Protein AF-A0AAW8KM92-F1 (afdb_monomer_lite)

Sequence (133 aa):
LEGQTVSVFADGGVKPNVKVENGTIKLPRELSNVWVGLSYEAETQTLPIYRKDSNPVKPKVVNKVFLRVLGTQNILVGANQDALELTNIDEYKPRSLEPYGSPLKLISGIVEVPVDSTYERDIQITVKHDKPL

Foldseek 3Di:
DAQDWKWKQFLQGTDDIFHQHPNDTDDPDDTDDIDIGHWDKDKDKDWFDDDPPDDLPFWDWAFKDKDFDDQAAFKWKEKPCVDPDGFDIWTQDDPDPDDPSHHDGGDGGIDMTTYGTDGGSTIMMMIMDTHDD

Structure (mmCIF, N/CA/C/O backbone):
data_AF-A0AAW8KM92-F1
#
_entry.id   AF-A0AAW8KM92-F1
#
loop_
_atom_site.group_PDB
_atom_site.id
_atom_site.type_symbol
_atom_site.label_atom_id
_atom_site.label_alt_id
_atom_site.label_comp_id
_atom_site.label_asym_id
_atom_site.label_entity_id
_atom_site.label_seq_id
_atom_site.pdbx_PDB_ins_code
_atom_site.Cartn_x
_atom_site.Cartn_y
_atom_site.Cartn_z
_atom_site.occupancy
_atom_site.B_iso_or_equiv
_atom_site.auth_seq_id
_atom_site.auth_comp_id
_atom_site.auth_asym_id
_atom_site.auth_atom_id
_atom_site.pdbx_PDB_model_num
ATOM 1 N N . LEU A 1 1 ? -1.311 2.551 24.184 1.00 74.50 1 LEU A N 1
ATOM 2 C CA . LEU A 1 1 ? -2.069 3.140 23.056 1.00 74.50 1 LEU A CA 1
ATOM 3 C C . LEU A 1 1 ? -2.370 4.617 23.271 1.00 74.50 1 LEU A C 1
ATOM 5 O O . LEU A 1 1 ? -2.569 5.304 22.284 1.00 74.50 1 LEU A O 1
ATOM 9 N N . GLU A 1 2 ? -2.357 5.115 24.509 1.00 85.88 2 GLU A N 1
ATOM 10 C CA . GLU A 1 2 ? -2.494 6.546 24.797 1.00 85.88 2 GLU A CA 1
ATOM 11 C C . GLU A 1 2 ? -1.526 7.412 23.976 1.00 85.88 2 GLU A C 1
ATOM 13 O O . GLU A 1 2 ? -0.343 7.082 23.868 1.00 85.88 2 GLU A O 1
ATOM 18 N N . GLY A 1 3 ? -2.040 8.486 23.371 1.00 87.69 3 GLY A N 1
ATOM 19 C CA . GLY A 1 3 ? -1.267 9.403 22.534 1.00 87.69 3 GLY A CA 1
ATOM 20 C C . GLY A 1 3 ? -0.982 8.918 21.107 1.00 87.69 3 GLY A C 1
ATOM 21 O O . GLY A 1 3 ? -0.513 9.722 20.301 1.00 87.69 3 GLY A O 1
ATOM 22 N N . GLN A 1 4 ? -1.288 7.659 20.774 1.00 89.69 4 GLN A N 1
ATOM 23 C CA . GLN A 1 4 ? -1.089 7.104 19.432 1.00 89.69 4 GLN A CA 1
ATOM 24 C C . GLN A 1 4 ? -2.273 7.402 18.508 1.00 89.69 4 GLN A C 1
ATOM 26 O O . GLN A 1 4 ? -3.423 7.498 18.945 1.00 89.69 4 GLN A O 1
ATOM 31 N N . THR A 1 5 ? -1.980 7.492 17.213 1.00 90.75 5 T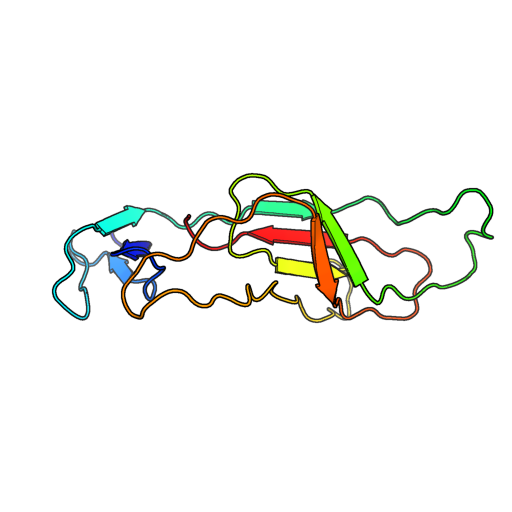HR A N 1
ATOM 32 C CA . THR A 1 5 ? -2.987 7.532 16.150 1.00 90.75 5 THR A CA 1
ATOM 33 C C . THR A 1 5 ? -3.379 6.106 15.782 1.00 90.75 5 THR A C 1
ATOM 35 O O . THR A 1 5 ? -2.526 5.293 15.428 1.00 90.75 5 THR A O 1
ATOM 38 N N . VAL A 1 6 ? -4.669 5.799 15.872 1.00 90.38 6 VAL A N 1
ATOM 39 C CA . VAL A 1 6 ? -5.236 4.499 15.507 1.00 90.38 6 VAL A CA 1
ATOM 40 C C . VAL A 1 6 ? -6.063 4.622 14.234 1.00 90.38 6 VAL A C 1
ATOM 42 O O . VAL A 1 6 ? -6.728 5.634 13.994 1.00 90.38 6 VAL A O 1
ATOM 45 N N . SER A 1 7 ? -6.018 3.572 13.420 1.00 92.06 7 SER A N 1
ATOM 46 C CA . SER A 1 7 ? -6.915 3.413 12.286 1.00 92.06 7 SER A CA 1
ATOM 47 C C . SER A 1 7 ? -8.212 2.762 12.745 1.00 92.06 7 SER A C 1
ATOM 49 O O . SER A 1 7 ? -8.222 1.911 13.641 1.00 92.06 7 SER A O 1
ATOM 51 N N . VAL A 1 8 ? -9.312 3.192 12.134 1.00 90.12 8 VAL A N 1
ATOM 52 C CA . VAL A 1 8 ? -10.656 2.724 12.454 1.00 90.12 8 VAL A CA 1
ATOM 53 C C . VAL A 1 8 ? -11.278 2.165 11.185 1.00 90.12 8 VAL A C 1
ATOM 55 O O . VAL A 1 8 ? -11.503 2.894 10.219 1.00 90.12 8 VAL A O 1
ATOM 58 N N . PHE A 1 9 ? -11.591 0.875 11.199 1.00 88.69 9 PHE A N 1
ATOM 59 C CA . PHE A 1 9 ? -12.373 0.229 10.156 1.00 88.69 9 PHE A CA 1
ATOM 60 C C . PHE A 1 9 ? -13.766 -0.049 10.705 1.00 88.69 9 PHE A C 1
ATOM 62 O O . PHE A 1 9 ? -13.910 -0.720 11.727 1.00 88.69 9 PHE A O 1
ATOM 69 N N . ALA A 1 10 ? -14.794 0.513 10.070 1.00 88.12 10 ALA A N 1
ATOM 70 C CA . ALA A 1 10 ? -16.153 0.368 10.564 1.00 88.12 10 ALA A CA 1
ATOM 71 C C . ALA A 1 10 ? -17.203 0.284 9.460 1.00 88.12 10 ALA A C 1
ATOM 73 O O . ALA A 1 10 ? -17.169 1.048 8.490 1.00 88.12 10 ALA A O 1
ATOM 74 N N . ASP A 1 11 ? -18.169 -0.615 9.654 1.00 83.69 11 ASP A N 1
ATOM 75 C CA . ASP A 1 11 ? -19.294 -0.856 8.744 1.00 83.69 11 ASP A CA 1
ATOM 76 C C . ASP A 1 11 ? -18.848 -1.004 7.273 1.00 83.69 11 ASP A C 1
ATOM 78 O O . ASP A 1 11 ? -19.412 -0.390 6.368 1.00 83.69 11 ASP A O 1
ATOM 82 N N . GLY A 1 12 ? -17.782 -1.778 7.034 1.00 77.44 12 GLY A N 1
ATOM 83 C CA . GLY A 1 12 ? -17.315 -2.098 5.681 1.00 77.44 12 GLY A CA 1
ATOM 84 C C . GLY A 1 12 ? -16.455 -1.034 5.001 1.00 77.44 12 GLY A C 1
ATOM 85 O O . GLY A 1 12 ? -16.272 -1.097 3.787 1.00 77.44 12 GLY A O 1
ATOM 86 N N . GLY A 1 13 ? -15.952 -0.048 5.748 1.00 81.38 13 GLY A N 1
ATOM 87 C CA . GLY A 1 13 ? -15.043 0.947 5.197 1.00 81.38 13 GLY A CA 1
ATOM 88 C C . GLY A 1 13 ? -14.162 1.630 6.236 1.00 81.38 13 GLY A C 1
ATOM 89 O O . GLY A 1 13 ? -14.494 1.739 7.418 1.00 81.38 13 GLY A O 1
ATOM 90 N N . VAL A 1 14 ? -13.043 2.152 5.749 1.00 86.69 14 VAL A N 1
ATOM 91 C CA . VAL A 1 14 ? -12.055 2.891 6.538 1.00 86.69 14 VAL A CA 1
ATOM 92 C C . VAL A 1 14 ? -12.632 4.250 6.939 1.00 86.69 14 VAL A C 1
ATOM 94 O O . VAL A 1 14 ? -13.258 4.939 6.128 1.00 86.69 14 VAL A O 1
ATOM 97 N N . LYS A 1 15 ? -12.452 4.632 8.203 1.00 88.75 15 LYS A N 1
ATOM 98 C CA . LYS A 1 15 ? -12.837 5.939 8.754 1.00 88.75 15 LYS A CA 1
ATOM 99 C C . LYS A 1 15 ? -11.587 6.793 8.998 1.00 88.75 15 LYS A C 1
ATOM 101 O O . LYS A 1 15 ? -10.482 6.252 9.011 1.00 88.75 15 LYS A O 1
ATOM 106 N N . PRO A 1 16 ? -11.737 8.119 9.182 1.00 89.31 16 PRO A N 1
ATOM 107 C CA . PRO A 1 16 ? -10.611 8.975 9.534 1.00 89.31 16 PRO A CA 1
ATOM 108 C C . PRO A 1 16 ? -9.879 8.447 10.768 1.00 89.31 16 PRO A C 1
ATOM 110 O O . PRO A 1 16 ? -10.518 8.001 11.723 1.00 89.31 16 PRO A O 1
ATOM 113 N N . ASN A 1 17 ? -8.549 8.508 10.741 1.00 89.88 17 ASN A N 1
ATOM 114 C CA . ASN A 1 17 ? -7.729 8.087 11.869 1.00 89.88 17 ASN A CA 1
ATOM 115 C C . ASN A 1 17 ? -8.028 8.954 13.099 1.00 89.88 17 ASN A C 1
ATOM 117 O O . ASN A 1 17 ? -8.240 10.163 12.987 1.00 89.88 17 ASN A O 1
ATOM 121 N N . VAL A 1 18 ? -8.021 8.332 14.277 1.00 91.00 18 VAL A N 1
ATOM 122 C CA . VAL A 1 18 ? -8.373 8.985 15.543 1.00 91.00 18 VAL A CA 1
ATOM 123 C C . VAL A 1 18 ? -7.211 8.849 16.516 1.00 91.00 18 VAL A C 1
ATOM 125 O O . VAL A 1 18 ? -6.533 7.825 16.547 1.00 91.00 18 VAL A O 1
ATOM 128 N N . LYS A 1 19 ? -6.964 9.884 17.319 1.00 92.44 19 LYS A N 1
ATOM 129 C CA . LYS A 1 19 ? -5.978 9.827 18.399 1.00 92.44 19 LYS A CA 1
ATOM 130 C C . LYS A 1 19 ? -6.624 9.271 19.665 1.00 92.44 19 LYS A C 1
ATOM 132 O O . LYS A 1 19 ? -7.748 9.643 19.996 1.00 92.44 19 LYS A O 1
ATOM 137 N N . VAL A 1 20 ? -5.915 8.394 20.367 1.00 91.81 20 VAL A N 1
ATOM 138 C CA . VAL A 1 20 ? -6.355 7.904 21.678 1.00 91.81 20 VAL A CA 1
ATOM 139 C C . VAL A 1 20 ? -6.056 8.968 22.731 1.00 91.81 20 VAL A C 1
ATOM 141 O O . VAL A 1 20 ? -4.892 9.329 22.923 1.00 91.81 20 VAL A O 1
ATOM 144 N N . GLU A 1 21 ? -7.111 9.450 23.389 1.00 91.06 21 GLU A N 1
ATOM 145 C CA . GLU A 1 21 ? -7.054 10.443 24.463 1.00 91.06 21 GLU A CA 1
ATOM 146 C C . GLU A 1 21 ? -7.781 9.913 25.705 1.00 91.06 21 GLU A C 1
ATOM 148 O O . GLU A 1 21 ? -8.957 9.534 25.656 1.00 91.06 21 GLU A O 1
ATOM 153 N N . ASN A 1 22 ? -7.081 9.897 26.836 1.00 87.94 22 ASN A N 1
ATOM 154 C CA . ASN A 1 22 ? -7.540 9.389 28.127 1.00 87.94 22 ASN A CA 1
ATOM 155 C C . ASN A 1 22 ? -8.128 7.968 28.048 1.00 87.94 22 ASN A C 1
ATOM 157 O O . ASN A 1 22 ? -9.146 7.666 28.668 1.00 87.94 22 ASN A O 1
ATOM 161 N N . GLY A 1 23 ? -7.517 7.095 27.247 1.00 85.44 23 GLY A N 1
ATOM 162 C CA . GLY A 1 23 ? -7.960 5.718 27.035 1.00 85.44 23 GLY A CA 1
ATOM 163 C C . GLY A 1 23 ? -9.210 5.576 26.163 1.00 85.44 23 GLY A C 1
ATOM 164 O O . GLY A 1 23 ? -9.747 4.476 26.059 1.00 85.44 23 GLY A O 1
ATOM 165 N N . THR A 1 24 ? -9.675 6.654 25.525 1.00 88.25 24 THR A N 1
ATOM 166 C CA . THR A 1 24 ? -10.883 6.659 24.689 1.00 88.25 24 THR A CA 1
ATOM 167 C C . THR A 1 24 ? -10.605 7.197 23.288 1.00 88.25 24 THR A C 1
ATOM 169 O O . THR A 1 24 ? -9.631 7.912 23.055 1.00 88.25 24 THR A O 1
ATOM 172 N N . ILE A 1 25 ? -11.471 6.844 22.337 1.00 88.44 25 ILE A N 1
ATOM 173 C CA . ILE A 1 25 ? -11.479 7.397 20.979 1.00 88.44 25 ILE A CA 1
ATOM 174 C C . ILE A 1 25 ? -12.837 8.042 20.710 1.00 88.44 25 ILE A C 1
ATOM 176 O O . ILE A 1 25 ? -13.866 7.554 21.178 1.00 88.44 25 ILE A O 1
ATOM 180 N N . LYS A 1 26 ? -12.854 9.131 19.940 1.00 89.38 26 LYS A N 1
ATOM 181 C CA . LYS A 1 26 ? -14.092 9.800 19.523 1.00 89.38 26 LYS A CA 1
ATOM 182 C C . LYS A 1 26 ? -14.439 9.411 18.093 1.00 89.38 26 LYS A C 1
ATOM 184 O O . LYS A 1 26 ? -13.678 9.690 17.171 1.00 89.38 26 LYS A O 1
ATOM 189 N N . LEU A 1 27 ? -15.603 8.793 17.918 1.00 86.88 27 LEU A N 1
ATOM 190 C CA . LEU A 1 27 ? -16.163 8.476 16.608 1.00 86.88 27 LEU A CA 1
ATOM 191 C C . LEU A 1 27 ? -17.182 9.559 16.215 1.00 86.88 27 LEU A C 1
ATOM 193 O O . LEU A 1 27 ? -17.918 10.036 17.077 1.00 86.88 27 LEU A O 1
ATOM 197 N N . PRO A 1 28 ? -17.247 9.964 14.935 1.00 84.19 28 PRO A N 1
ATOM 198 C CA . PRO A 1 28 ? -18.108 11.067 14.498 1.00 84.19 28 PRO A CA 1
ATOM 199 C C . PRO A 1 28 ? -19.605 10.724 14.510 1.00 84.19 28 PRO A C 1
ATOM 201 O O . PRO A 1 28 ? -20.439 11.621 14.430 1.00 84.19 28 PRO A O 1
ATOM 204 N N . ARG A 1 29 ? -19.952 9.435 14.561 1.00 87.00 29 ARG A N 1
ATOM 205 C CA . ARG A 1 29 ? -21.325 8.927 14.608 1.00 87.00 29 ARG A CA 1
ATOM 206 C C . ARG A 1 29 ? -21.357 7.548 15.259 1.00 87.00 29 ARG A C 1
ATOM 208 O O . ARG A 1 29 ? -20.313 6.910 15.404 1.00 87.00 29 ARG A O 1
ATOM 215 N N . GLU A 1 30 ? -22.559 7.075 15.555 1.00 86.69 30 GLU A N 1
ATOM 216 C CA . GLU A 1 30 ? -22.798 5.691 15.959 1.00 86.69 30 GLU A CA 1
ATOM 217 C C . GLU A 1 30 ? -22.482 4.732 14.796 1.00 86.69 30 GLU A C 1
ATOM 219 O O . GLU A 1 30 ? -22.879 4.956 13.648 1.00 86.69 30 GLU A O 1
ATOM 224 N N . LEU A 1 31 ? -21.705 3.691 15.093 1.00 87.12 31 LEU A N 1
ATOM 225 C CA . LEU A 1 31 ? -21.231 2.661 14.164 1.00 87.12 31 LEU A CA 1
ATOM 226 C C . LEU A 1 31 ? -21.453 1.301 14.836 1.00 87.12 31 LEU A C 1
ATOM 228 O O . LEU A 1 31 ? -21.351 1.211 16.059 1.00 87.12 31 LEU A O 1
ATOM 232 N N . SER A 1 32 ? -21.772 0.259 14.067 1.00 85.31 32 SER A N 1
ATOM 233 C CA . SER A 1 32 ? -22.157 -1.041 14.643 1.00 85.31 32 SER A CA 1
ATOM 234 C C . SER A 1 32 ? -20.980 -2.007 14.738 1.00 85.31 32 SER A C 1
ATOM 236 O O . SER A 1 32 ? -20.684 -2.520 15.814 1.00 85.31 32 SER A O 1
ATOM 238 N N . ASN A 1 33 ? -20.278 -2.234 13.624 1.00 86.31 33 ASN A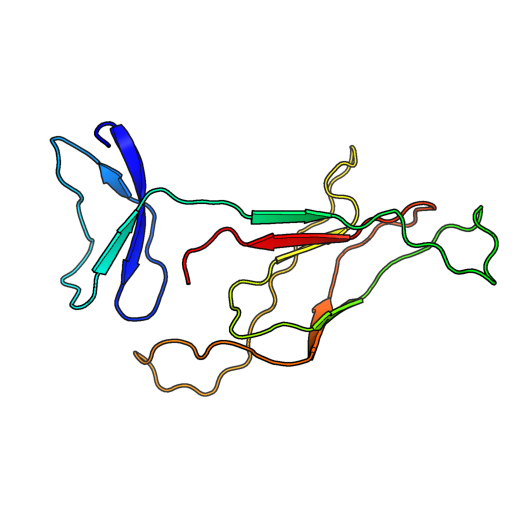 N 1
ATOM 239 C CA . ASN A 1 33 ? -19.124 -3.130 13.578 1.00 86.31 33 ASN A CA 1
ATOM 240 C C . ASN A 1 33 ? -17.856 -2.293 13.476 1.00 86.31 33 ASN A C 1
ATOM 242 O O . ASN A 1 33 ? -17.595 -1.730 12.415 1.00 86.31 33 ASN A O 1
ATOM 246 N N . VAL A 1 34 ? -17.093 -2.191 14.569 1.00 88.38 34 VAL A N 1
ATOM 247 C CA . VAL A 1 34 ? -15.914 -1.320 14.660 1.00 88.38 34 VAL A CA 1
ATOM 248 C C . VAL A 1 34 ? -14.681 -2.128 15.048 1.00 88.38 34 VAL A C 1
ATOM 250 O O . VAL A 1 34 ? -14.631 -2.727 16.121 1.00 88.38 34 VAL A O 1
ATOM 253 N N . TRP A 1 35 ? -13.659 -2.072 14.201 1.00 89.44 35 TRP A N 1
ATOM 254 C CA . TRP A 1 35 ? -12.310 -2.526 14.506 1.00 89.44 35 TRP A CA 1
ATOM 255 C C . TRP A 1 35 ? -11.382 -1.324 14.641 1.00 89.44 35 TRP A C 1
ATOM 257 O O . TRP A 1 35 ? -11.369 -0.424 13.800 1.00 89.44 35 TRP A O 1
ATOM 267 N N . VAL A 1 36 ? -10.603 -1.317 15.720 1.00 90.19 36 VAL A N 1
ATOM 268 C CA . VAL A 1 36 ? -9.654 -0.250 16.039 1.00 90.19 36 VAL A CA 1
ATOM 269 C C . VAL A 1 36 ? -8.294 -0.880 16.262 1.00 90.19 36 VAL A C 1
ATOM 271 O O . VAL A 1 36 ? -8.161 -1.816 17.050 1.00 90.19 36 VAL A O 1
ATOM 274 N N . GLY A 1 37 ? -7.280 -0.349 15.592 1.00 89.50 37 GLY A N 1
ATOM 275 C CA . GLY A 1 37 ? -5.921 -0.854 15.711 1.00 89.50 37 GLY A CA 1
ATOM 276 C C . GLY A 1 37 ? -4.884 0.173 15.298 1.00 89.50 37 GLY A C 1
ATOM 277 O O . GLY A 1 37 ? -5.201 1.235 14.764 1.00 89.50 37 GLY A O 1
ATOM 278 N N . LEU A 1 38 ? -3.619 -0.146 15.553 1.00 90.19 38 LEU A N 1
ATOM 279 C CA . LEU A 1 38 ? -2.520 0.609 14.962 1.00 90.19 38 LEU A CA 1
ATOM 280 C C . LEU A 1 38 ? -2.527 0.374 13.451 1.00 90.19 38 LEU A C 1
ATOM 282 O O . LEU A 1 38 ? -2.706 -0.759 13.001 1.00 90.19 38 LEU A O 1
ATOM 286 N N . SER A 1 39 ? -2.351 1.443 12.679 1.00 89.12 39 SER A N 1
ATOM 287 C CA . SER A 1 39 ? -2.176 1.314 11.237 1.00 89.12 39 SER A CA 1
ATOM 288 C C . SER A 1 39 ? -0.883 0.565 10.947 1.00 89.12 39 SER A C 1
ATOM 290 O O . SER A 1 39 ? 0.132 0.783 11.612 1.00 89.12 39 SER A O 1
ATOM 292 N N . TYR A 1 40 ? -0.913 -0.273 9.923 1.00 88.88 40 TYR A N 1
ATOM 293 C CA . TYR A 1 40 ? 0.291 -0.802 9.312 1.00 88.88 40 TYR A CA 1
ATOM 294 C C . TYR A 1 40 ? 0.333 -0.342 7.863 1.00 88.88 40 TYR A C 1
ATOM 296 O O . TYR A 1 40 ? -0.700 -0.095 7.242 1.00 88.88 40 TYR A O 1
ATOM 304 N N . GLU A 1 41 ? 1.544 -0.247 7.347 1.00 90.88 41 GLU A N 1
ATOM 305 C CA . GLU A 1 41 ? 1.795 -0.003 5.944 1.00 90.88 41 GLU A CA 1
ATOM 306 C C . GLU A 1 41 ? 2.602 -1.186 5.426 1.00 90.88 41 GLU A C 1
ATOM 308 O O . GLU A 1 41 ? 3.650 -1.523 5.980 1.00 90.88 41 GLU A O 1
ATOM 313 N N . ALA A 1 42 ? 2.067 -1.866 4.418 1.00 91.88 42 ALA A N 1
ATOM 314 C CA . ALA A 1 42 ? 2.770 -2.922 3.716 1.00 91.88 42 ALA A CA 1
ATOM 315 C C . ALA A 1 42 ? 3.224 -2.388 2.362 1.00 91.88 42 ALA A C 1
ATOM 317 O O . ALA A 1 42 ? 2.411 -1.907 1.573 1.00 91.88 42 ALA A O 1
ATOM 318 N N . GLU A 1 43 ? 4.517 -2.510 2.092 1.00 94.00 43 GLU A N 1
ATOM 319 C CA . GLU A 1 43 ? 5.118 -2.105 0.832 1.00 94.00 43 GLU A CA 1
ATOM 320 C C . GLU A 1 43 ? 5.964 -3.245 0.268 1.00 94.00 43 GLU A C 1
ATOM 322 O O . GLU A 1 43 ? 6.679 -3.943 0.989 1.00 94.00 43 GLU A O 1
ATOM 327 N N . THR A 1 44 ? 5.867 -3.447 -1.041 1.00 94.25 44 THR A N 1
ATOM 328 C CA . THR A 1 44 ? 6.760 -4.324 -1.787 1.00 94.25 44 THR A CA 1
ATOM 329 C C . THR A 1 44 ? 7.254 -3.603 -3.025 1.00 94.25 44 THR A C 1
ATOM 331 O O . THR A 1 44 ? 6.480 -2.960 -3.733 1.00 94.25 44 THR A O 1
ATOM 334 N N . GLN A 1 45 ? 8.548 -3.725 -3.294 1.00 94.25 45 GLN A N 1
ATOM 335 C CA . GLN A 1 45 ? 9.179 -3.122 -4.451 1.00 94.25 45 GLN A CA 1
ATOM 336 C C . GLN A 1 45 ? 9.821 -4.206 -5.312 1.00 94.25 45 GLN A C 1
ATOM 338 O O . GLN A 1 45 ? 10.477 -5.125 -4.812 1.00 94.25 45 GLN A O 1
ATOM 343 N N . THR A 1 46 ? 9.628 -4.113 -6.624 1.00 93.19 46 THR A N 1
ATOM 344 C CA . THR A 1 46 ? 10.290 -5.011 -7.566 1.00 93.19 46 THR A CA 1
ATOM 345 C C . THR A 1 46 ? 11.757 -4.633 -7.745 1.00 93.19 46 THR A C 1
ATOM 347 O O . THR A 1 46 ? 12.159 -3.479 -7.597 1.00 93.19 46 THR A O 1
ATOM 350 N N . LEU A 1 47 ? 12.559 -5.595 -8.195 1.00 92.12 47 LEU A N 1
ATOM 351 C CA . LEU A 1 47 ? 13.832 -5.271 -8.838 1.00 92.12 47 LEU A CA 1
ATOM 352 C C . LEU A 1 47 ? 13.592 -4.440 -10.116 1.00 92.12 47 LEU A C 1
ATOM 354 O O . LEU A 1 47 ? 12.480 -4.477 -10.665 1.00 92.12 47 LEU A O 1
ATOM 358 N N . PRO A 1 48 ? 14.617 -3.725 -10.618 1.00 89.88 48 PRO A N 1
ATOM 359 C CA . PRO A 1 48 ? 14.518 -3.007 -11.879 1.00 89.88 48 PRO A CA 1
ATOM 360 C C . PRO A 1 48 ? 14.050 -3.918 -13.017 1.00 89.88 48 PRO A C 1
ATOM 362 O O . PRO A 1 48 ? 14.577 -5.015 -13.227 1.00 89.88 48 PRO A O 1
ATOM 365 N N . ILE A 1 49 ? 13.048 -3.464 -13.769 1.00 85.81 49 ILE A N 1
ATOM 366 C CA . ILE A 1 49 ? 12.450 -4.250 -14.845 1.00 85.81 49 ILE A CA 1
ATOM 367 C C . ILE A 1 49 ? 13.468 -4.430 -15.974 1.00 85.81 49 ILE A C 1
ATOM 369 O O . ILE A 1 49 ? 13.814 -3.497 -16.713 1.00 85.81 49 ILE A O 1
ATOM 373 N N . TYR A 1 50 ? 13.891 -5.677 -16.165 1.00 83.00 50 TYR A N 1
ATOM 374 C CA . TYR A 1 50 ? 14.792 -6.081 -17.234 1.00 83.00 50 TYR A CA 1
ATOM 375 C C . TYR A 1 50 ? 14.058 -6.914 -18.285 1.00 83.00 50 TYR A C 1
ATOM 377 O O . TYR A 1 50 ? 13.376 -7.888 -17.969 1.00 83.00 50 TYR A O 1
ATOM 385 N N . ARG A 1 51 ? 14.233 -6.570 -19.565 1.00 79.56 51 ARG A N 1
ATOM 386 C CA . ARG A 1 51 ? 13.741 -7.375 -20.687 1.00 79.56 51 ARG A CA 1
ATOM 387 C C . ARG A 1 51 ? 14.930 -8.060 -21.345 1.00 79.56 51 ARG A C 1
ATOM 389 O O . ARG A 1 51 ? 15.796 -7.369 -21.869 1.00 79.56 51 ARG A O 1
ATOM 396 N N . LYS A 1 52 ? 14.931 -9.398 -21.343 1.00 77.19 52 LYS A N 1
ATOM 397 C CA . LYS A 1 52 ? 16.036 -10.243 -21.835 1.00 77.19 52 LYS A CA 1
ATOM 398 C C . LYS A 1 52 ? 16.544 -9.844 -23.226 1.00 77.19 52 LYS A C 1
ATOM 400 O O . LYS A 1 52 ? 17.747 -9.797 -23.439 1.00 77.19 52 LYS A O 1
ATOM 405 N N . ASP A 1 53 ? 15.627 -9.501 -24.129 1.00 78.12 53 ASP A N 1
ATOM 406 C CA . ASP A 1 53 ? 15.940 -9.176 -25.528 1.00 78.12 53 ASP A CA 1
ATOM 407 C C . ASP A 1 53 ? 16.054 -7.663 -25.799 1.00 78.12 53 ASP A C 1
ATOM 409 O O . ASP A 1 53 ? 16.070 -7.228 -26.950 1.00 78.12 53 ASP A O 1
ATOM 413 N N . SER A 1 54 ? 16.088 -6.828 -24.754 1.00 72.62 54 SER A N 1
ATOM 414 C CA . SER A 1 54 ? 16.233 -5.375 -24.879 1.00 72.62 54 SER A CA 1
ATOM 415 C C . SER A 1 54 ? 17.616 -4.928 -24.437 1.00 72.62 54 SER A C 1
ATOM 417 O O . SER A 1 54 ? 18.144 -5.400 -23.435 1.00 72.62 54 SER A O 1
ATOM 419 N N . ASN A 1 55 ? 18.171 -3.935 -25.134 1.00 76.88 55 ASN A N 1
ATOM 420 C CA . ASN A 1 55 ? 19.386 -3.270 -24.678 1.00 76.88 55 ASN A CA 1
ATOM 421 C C . ASN A 1 55 ? 19.126 -2.631 -23.292 1.00 76.88 55 ASN A C 1
ATOM 423 O O . ASN A 1 55 ? 18.219 -1.796 -23.196 1.00 76.88 55 ASN A O 1
ATOM 427 N N . PRO A 1 56 ? 19.898 -2.980 -22.245 1.00 73.81 56 PRO A N 1
ATOM 428 C CA . PRO A 1 56 ? 19.704 -2.451 -20.892 1.00 73.81 56 PRO A CA 1
ATOM 429 C C . PRO A 1 56 ? 19.913 -0.942 -20.778 1.00 73.81 56 PRO A C 1
ATOM 431 O O . PRO A 1 56 ? 19.372 -0.297 -19.891 1.00 73.81 56 PRO A O 1
ATOM 434 N N . VAL A 1 57 ? 20.681 -0.369 -21.700 1.00 79.56 57 VAL A N 1
ATOM 435 C CA . VAL A 1 57 ? 21.045 1.050 -21.722 1.00 79.56 57 VAL A CA 1
ATOM 436 C C . VAL A 1 57 ? 19.886 1.912 -22.239 1.00 79.56 57 VAL A C 1
ATOM 438 O O . VAL A 1 57 ? 19.910 3.131 -22.075 1.00 79.56 57 VAL A O 1
ATOM 441 N N . LYS A 1 58 ? 18.869 1.312 -22.876 1.00 84.06 58 LYS A N 1
ATOM 442 C CA . LYS A 1 58 ? 17.738 2.062 -23.426 1.00 84.06 58 LYS A CA 1
ATOM 443 C C . LYS A 1 58 ? 16.745 2.439 -22.319 1.00 84.06 58 LYS A C 1
ATOM 445 O O . LYS A 1 58 ? 16.220 1.534 -21.668 1.00 84.06 58 LYS A O 1
ATOM 450 N N . PRO A 1 59 ? 16.458 3.739 -22.143 1.00 86.19 59 PRO A N 1
ATOM 451 C CA . PRO A 1 59 ? 15.403 4.185 -21.247 1.00 86.19 59 PRO A CA 1
ATOM 452 C C . PRO A 1 59 ? 14.019 3.701 -21.697 1.00 86.19 59 PRO A C 1
ATOM 454 O O . PRO A 1 59 ? 13.764 3.455 -22.883 1.00 86.19 59 PRO A O 1
ATOM 457 N N . LYS A 1 60 ? 13.146 3.522 -20.712 1.00 86.75 60 LYS A N 1
ATOM 458 C CA . LYS A 1 60 ? 11.812 2.927 -20.789 1.00 86.75 60 LYS A CA 1
ATOM 459 C C . LYS A 1 60 ? 10.827 3.883 -20.110 1.00 86.75 60 LYS A C 1
ATOM 461 O O . LYS A 1 60 ? 11.239 4.761 -19.366 1.00 86.75 60 LYS A O 1
ATOM 466 N N . VAL A 1 61 ? 9.538 3.688 -20.367 1.00 89.62 61 VAL A N 1
ATOM 467 C CA . VAL A 1 61 ? 8.430 4.289 -19.606 1.00 89.62 61 VAL A CA 1
ATOM 468 C C . VAL A 1 61 ? 7.451 3.169 -19.292 1.00 89.62 61 VAL A C 1
ATOM 470 O O . VAL A 1 61 ? 7.160 2.340 -20.163 1.00 89.62 61 VAL A O 1
ATOM 473 N N . VAL A 1 62 ? 6.950 3.136 -18.060 1.00 89.12 62 VAL A N 1
ATOM 474 C CA . VAL A 1 62 ? 5.866 2.236 -17.657 1.00 89.12 62 VAL A CA 1
ATOM 475 C C . VAL A 1 62 ? 4.559 3.014 -17.664 1.00 89.12 62 VAL A C 1
ATOM 477 O O . VAL A 1 62 ? 4.440 4.016 -16.987 1.00 89.12 62 VAL A O 1
ATOM 480 N N . ASN A 1 63 ? 3.568 2.537 -18.415 1.00 91.50 63 ASN A N 1
ATOM 481 C CA . ASN A 1 63 ? 2.246 3.178 -18.449 1.00 91.50 63 ASN A CA 1
ATOM 482 C C . ASN A 1 63 ? 1.224 2.462 -17.557 1.00 91.50 63 ASN A C 1
ATOM 484 O O . ASN A 1 63 ? 0.222 3.044 -17.150 1.00 91.50 63 ASN A O 1
ATOM 488 N N . LYS A 1 64 ? 1.406 1.149 -17.370 1.00 93.44 64 LYS A N 1
ATOM 489 C CA . LYS A 1 64 ? 0.435 0.260 -16.728 1.00 93.44 64 LYS A CA 1
ATOM 490 C C . LYS A 1 64 ? 1.140 -0.894 -16.039 1.00 93.44 64 LYS A C 1
ATOM 492 O O . LYS A 1 64 ? 2.092 -1.453 -16.588 1.00 93.44 64 LYS A O 1
ATOM 497 N N . VAL A 1 65 ? 0.603 -1.298 -14.897 1.00 93.88 65 VAL A N 1
ATOM 498 C CA . VAL A 1 65 ? 1.027 -2.479 -14.146 1.00 93.88 65 VAL A CA 1
ATOM 499 C C . VAL A 1 65 ? -0.153 -3.435 -14.022 1.00 93.88 65 VAL A C 1
ATOM 501 O O . VAL A 1 65 ? -1.271 -3.032 -13.704 1.00 93.88 65 VAL A O 1
ATOM 504 N N . PHE A 1 66 ? 0.106 -4.717 -14.273 1.00 94.88 66 PHE A N 1
ATOM 505 C CA . PHE A 1 66 ? -0.872 -5.784 -14.098 1.00 94.88 66 PHE A CA 1
ATOM 506 C C . PHE A 1 66 ? -0.504 -6.603 -12.866 1.00 94.88 66 PHE A C 1
ATOM 508 O O . PHE A 1 66 ? 0.561 -7.220 -12.831 1.00 94.88 66 PHE A O 1
ATOM 515 N N . LEU A 1 67 ? -1.384 -6.627 -11.866 1.00 94.50 67 LEU A N 1
ATOM 516 C CA . LEU A 1 67 ? -1.182 -7.375 -10.625 1.00 94.50 67 LEU A CA 1
ATOM 517 C C . LEU A 1 67 ? -2.207 -8.496 -10.525 1.00 94.50 67 LEU A C 1
ATOM 519 O O . LEU A 1 67 ? -3.387 -8.288 -10.797 1.00 94.50 67 LEU A O 1
ATOM 523 N N . ARG A 1 68 ? -1.771 -9.686 -10.103 1.00 95.19 68 ARG A N 1
ATOM 524 C CA . ARG A 1 68 ? -2.685 -10.759 -9.706 1.00 95.19 68 ARG A CA 1
ATOM 525 C C . ARG A 1 68 ? -2.864 -10.714 -8.196 1.00 95.19 68 ARG A C 1
ATOM 527 O O . ARG A 1 68 ? -1.904 -10.926 -7.464 1.00 95.19 68 ARG A O 1
ATOM 534 N N . VAL A 1 69 ? -4.091 -10.472 -7.756 1.00 93.62 69 VAL A N 1
ATOM 535 C CA . VAL A 1 69 ? -4.447 -10.302 -6.345 1.00 93.62 69 VAL A CA 1
ATOM 536 C C . VAL A 1 69 ? -5.459 -11.349 -5.895 1.00 93.62 69 VAL A C 1
ATOM 538 O O . VAL A 1 69 ? -6.178 -11.932 -6.715 1.00 93.62 69 VAL A O 1
ATOM 541 N N . LEU A 1 70 ? -5.505 -11.593 -4.588 1.00 93.94 70 LEU A N 1
ATOM 542 C CA . LEU A 1 70 ? -6.420 -12.532 -3.950 1.00 93.94 70 LEU A CA 1
ATOM 543 C C . LEU A 1 70 ? -7.022 -11.868 -2.714 1.00 93.94 70 LEU A C 1
ATOM 545 O O . LEU A 1 70 ? -6.311 -11.600 -1.751 1.00 93.94 70 LEU A O 1
ATOM 549 N N . GLY A 1 71 ? -8.331 -11.624 -2.745 1.00 91.06 71 GLY A N 1
ATOM 550 C CA . GLY A 1 71 ? -9.062 -11.057 -1.615 1.00 91.06 71 GLY A CA 1
ATOM 551 C C . GLY A 1 71 ? -8.511 -9.707 -1.141 1.00 91.06 71 GLY A C 1
ATOM 552 O O . GLY A 1 71 ? -8.358 -9.508 0.056 1.00 91.06 71 GLY A O 1
ATOM 553 N N . THR A 1 72 ? -8.175 -8.797 -2.058 1.00 89.50 72 THR A N 1
ATOM 554 C CA . THR A 1 72 ? -7.469 -7.540 -1.739 1.00 89.50 72 THR A CA 1
ATOM 555 C C . THR A 1 72 ? -8.315 -6.303 -2.063 1.00 89.50 72 THR A C 1
ATOM 557 O O . THR A 1 72 ? -9.174 -6.341 -2.943 1.00 89.50 72 THR A O 1
ATOM 560 N N . GLN A 1 73 ? -8.055 -5.191 -1.375 1.00 87.50 73 GLN A N 1
ATOM 561 C CA . GLN A 1 73 ? -8.563 -3.842 -1.665 1.00 87.50 73 GLN A CA 1
ATOM 562 C C . GLN A 1 73 ? -7.457 -2.809 -1.454 1.00 87.50 73 GLN A C 1
ATOM 564 O O . GLN A 1 73 ? -6.376 -3.171 -0.997 1.00 87.50 73 GLN A O 1
ATOM 569 N N . ASN A 1 74 ? -7.733 -1.540 -1.780 1.00 88.69 74 ASN A N 1
ATOM 570 C CA . ASN A 1 74 ? -6.813 -0.422 -1.551 1.00 88.69 74 ASN A CA 1
ATOM 571 C C . ASN A 1 74 ? -5.402 -0.737 -2.079 1.00 88.69 74 ASN A C 1
ATOM 573 O O . ASN A 1 74 ? -4.435 -0.847 -1.326 1.00 88.69 74 ASN A O 1
ATOM 577 N N . ILE A 1 75 ? -5.336 -1.010 -3.383 1.00 93.06 75 ILE A N 1
ATOM 578 C CA . ILE A 1 75 ? -4.099 -1.360 -4.076 1.00 93.06 75 ILE A CA 1
ATOM 579 C C . ILE A 1 75 ? -3.514 -0.059 -4.607 1.00 93.06 75 ILE A C 1
ATOM 581 O O . ILE A 1 75 ? -4.113 0.571 -5.480 1.00 93.06 75 ILE A O 1
ATOM 585 N N . LEU A 1 76 ? -2.363 0.324 -4.072 1.00 94.75 76 LEU A N 1
ATOM 586 C CA . LEU A 1 76 ? -1.619 1.506 -4.476 1.00 94.75 76 LEU A CA 1
ATOM 587 C C . LEU A 1 76 ? -0.394 1.064 -5.275 1.00 94.75 76 LEU A C 1
ATOM 589 O O . LEU A 1 76 ? 0.307 0.145 -4.853 1.00 94.75 76 LEU A O 1
ATOM 593 N N . VAL A 1 77 ? -0.141 1.679 -6.428 1.00 95.81 77 VAL A N 1
ATOM 594 C CA . VAL A 1 77 ? 0.984 1.321 -7.301 1.00 95.81 77 VAL A CA 1
ATOM 595 C C . VAL A 1 77 ? 1.696 2.578 -7.780 1.00 95.81 77 VAL A C 1
ATOM 597 O O . VAL A 1 77 ? 1.055 3.501 -8.263 1.00 95.81 77 VAL A O 1
ATOM 600 N N . GLY A 1 78 ? 3.021 2.604 -7.674 1.00 94.69 78 GLY A N 1
ATOM 601 C CA . GLY A 1 78 ? 3.858 3.692 -8.179 1.00 94.69 78 GLY A CA 1
ATOM 602 C C . GLY A 1 78 ? 5.126 3.168 -8.845 1.00 94.69 78 GLY A C 1
ATOM 603 O O . GLY A 1 78 ? 5.492 2.000 -8.683 1.00 94.69 78 GLY A O 1
ATOM 604 N N . ALA A 1 79 ? 5.811 4.036 -9.585 1.00 93.81 79 ALA A N 1
ATOM 605 C CA . ALA A 1 79 ? 7.126 3.749 -10.152 1.00 93.81 79 ALA A CA 1
ATOM 606 C C . ALA A 1 79 ? 8.215 4.534 -9.407 1.00 93.81 79 ALA A C 1
ATOM 608 O O . ALA A 1 79 ? 8.003 5.685 -9.036 1.00 93.81 79 ALA A O 1
ATOM 609 N N . ASN A 1 80 ? 9.381 3.923 -9.196 1.00 91.62 80 ASN A N 1
ATOM 610 C CA . ASN A 1 80 ? 10.586 4.590 -8.682 1.00 91.62 80 ASN A CA 1
ATOM 611 C C . ASN A 1 80 ? 10.344 5.448 -7.425 1.00 91.62 80 ASN A C 1
ATOM 613 O O . ASN A 1 80 ? 10.765 6.597 -7.351 1.00 91.62 80 ASN A O 1
ATOM 617 N N . GLN A 1 81 ? 9.671 4.879 -6.421 1.00 91.25 81 GLN A N 1
ATOM 618 C CA . GLN A 1 81 ? 9.328 5.589 -5.179 1.00 91.25 81 GLN A CA 1
ATOM 619 C C . GLN A 1 81 ? 10.534 5.881 -4.261 1.00 91.25 81 GLN A C 1
ATOM 621 O O . GLN A 1 81 ? 10.376 6.556 -3.251 1.00 91.25 81 GLN A O 1
ATOM 626 N N . ASP A 1 82 ? 11.736 5.442 -4.649 1.00 87.38 82 ASP A N 1
ATOM 627 C CA . ASP A 1 82 ? 13.011 5.785 -4.000 1.00 87.38 82 ASP A CA 1
ATOM 628 C C . ASP A 1 82 ? 13.828 6.835 -4.785 1.00 87.38 82 ASP A C 1
ATOM 630 O O . ASP A 1 82 ? 14.971 7.136 -4.431 1.00 87.38 82 ASP A O 1
ATOM 634 N N . ALA A 1 83 ? 13.288 7.377 -5.883 1.00 84.62 83 ALA A N 1
ATOM 635 C CA . ALA A 1 83 ? 13.971 8.387 -6.688 1.00 84.62 83 ALA A CA 1
ATOM 636 C C . ALA A 1 83 ? 13.944 9.780 -6.033 1.00 84.62 83 ALA A C 1
ATOM 638 O O . ALA A 1 83 ? 13.101 10.092 -5.196 1.00 84.62 83 ALA A O 1
ATOM 639 N N . LEU A 1 84 ? 14.863 10.653 -6.464 1.00 81.88 84 LEU A N 1
ATOM 640 C CA . LEU A 1 84 ? 14.899 12.063 -6.042 1.00 81.88 84 LEU A CA 1
ATOM 641 C C . LEU A 1 84 ? 13.635 12.827 -6.463 1.00 81.88 84 LEU A C 1
ATOM 643 O O . LEU A 1 84 ? 13.155 13.684 -5.724 1.00 81.88 84 LEU A O 1
ATOM 647 N N . GLU A 1 85 ? 13.115 12.518 -7.650 1.00 81.44 85 GLU A N 1
ATOM 648 C CA . GLU A 1 85 ? 11.863 13.057 -8.174 1.00 81.44 85 GLU A CA 1
ATOM 649 C C . GLU A 1 85 ? 10.807 11.952 -8.136 1.00 81.44 85 GLU A C 1
ATOM 651 O O . GLU A 1 85 ? 10.822 11.028 -8.949 1.00 81.44 85 GLU A O 1
ATOM 656 N N . LEU A 1 86 ? 9.910 12.026 -7.152 1.00 85.06 86 LEU A N 1
ATOM 657 C CA . LEU A 1 86 ? 8.872 11.020 -6.953 1.00 85.06 86 LEU A CA 1
ATOM 658 C C . LEU A 1 86 ? 7.757 11.177 -7.987 1.00 85.06 86 LEU A C 1
ATOM 660 O O . LEU A 1 86 ? 7.225 12.270 -8.193 1.00 85.06 86 LEU A O 1
ATOM 664 N N . THR A 1 87 ? 7.368 10.060 -8.594 1.00 87.31 87 THR A N 1
ATOM 665 C CA . THR A 1 87 ? 6.129 9.978 -9.374 1.00 87.31 87 THR A CA 1
ATOM 666 C C . THR A 1 87 ? 4.940 9.733 -8.447 1.00 87.31 87 THR A C 1
ATOM 668 O O . THR A 1 87 ? 5.107 9.239 -7.327 1.00 87.31 87 THR A O 1
ATOM 671 N N . ASN A 1 88 ? 3.733 10.088 -8.893 1.00 89.31 88 ASN A N 1
ATOM 672 C CA . ASN A 1 88 ? 2.534 9.840 -8.099 1.00 89.31 88 ASN A CA 1
ATOM 673 C C . ASN A 1 88 ? 2.311 8.336 -7.903 1.00 89.31 88 ASN A C 1
ATOM 675 O O . ASN A 1 88 ? 2.634 7.517 -8.762 1.00 89.31 88 ASN A O 1
ATOM 679 N N . ILE A 1 89 ? 1.711 7.989 -6.766 1.00 90.88 89 ILE A N 1
ATOM 680 C CA . ILE A 1 89 ? 1.178 6.652 -6.526 1.00 90.88 89 ILE A CA 1
ATOM 681 C C . ILE A 1 89 ? -0.289 6.640 -6.948 1.00 90.88 89 ILE A C 1
ATOM 683 O O . ILE A 1 89 ? -1.100 7.423 -6.446 1.00 90.88 89 ILE A O 1
ATOM 687 N N . ASP A 1 90 ? -0.633 5.710 -7.828 1.00 92.19 90 ASP A N 1
ATOM 688 C CA . ASP A 1 90 ? -1.974 5.526 -8.354 1.00 92.19 90 ASP A CA 1
ATOM 689 C C . ASP A 1 90 ? -2.748 4.463 -7.566 1.00 92.19 90 ASP A C 1
ATOM 691 O O . ASP A 1 90 ? -2.273 3.354 -7.311 1.00 92.19 90 ASP A O 1
ATOM 695 N N . GLU A 1 91 ? -3.985 4.791 -7.191 1.00 90.50 91 GLU A N 1
ATOM 696 C CA . GLU A 1 91 ? -4.905 3.857 -6.538 1.00 90.50 91 GLU A CA 1
ATOM 697 C C . GLU A 1 91 ? -5.740 3.107 -7.580 1.00 90.50 91 GLU A C 1
ATOM 699 O O . GLU A 1 91 ? -6.423 3.713 -8.417 1.00 90.50 91 GLU A O 1
ATOM 704 N N . TYR A 1 92 ? -5.776 1.775 -7.483 1.00 89.69 92 TYR A N 1
ATOM 705 C CA . TYR A 1 92 ? -6.767 0.990 -8.207 1.00 89.69 92 TYR A CA 1
ATOM 706 C C . TYR A 1 92 ? -8.159 1.283 -7.648 1.00 89.69 92 TYR A C 1
ATOM 708 O O . TYR A 1 92 ? -8.538 0.803 -6.578 1.00 89.69 92 TYR A O 1
ATOM 716 N N . LYS A 1 93 ? -8.946 2.045 -8.406 1.00 82.50 93 LYS A N 1
ATOM 717 C CA . LYS A 1 93 ? -10.340 2.343 -8.073 1.00 82.50 93 LYS A CA 1
ATOM 718 C C . LYS A 1 93 ? -11.244 1.230 -8.611 1.00 82.50 93 LYS A C 1
ATOM 720 O O . LYS A 1 93 ? -11.459 1.177 -9.828 1.00 82.50 93 LYS A O 1
ATOM 725 N N . PRO A 1 94 ? -11.807 0.354 -7.758 1.00 72.12 94 PRO A N 1
ATOM 726 C CA . PRO A 1 94 ? -12.773 -0.629 -8.220 1.00 72.12 94 PRO A CA 1
ATOM 727 C C . PRO A 1 94 ? -14.007 0.092 -8.765 1.00 72.12 94 PRO A C 1
ATOM 729 O O . PRO A 1 94 ? -14.605 0.938 -8.100 1.00 72.12 94 PRO A O 1
ATOM 732 N N . ARG A 1 95 ? -14.414 -0.249 -9.988 1.00 66.62 95 ARG A N 1
ATOM 733 C CA . ARG A 1 95 ? -15.706 0.189 -10.525 1.00 66.62 95 ARG A CA 1
ATOM 734 C C . ARG A 1 95 ? -16.775 -0.754 -10.000 1.00 66.62 95 ARG A C 1
ATOM 736 O O . ARG A 1 95 ? -17.001 -1.814 -10.576 1.00 66.62 95 ARG A O 1
ATOM 743 N N . SER A 1 96 ? -17.378 -0.384 -8.878 1.00 64.25 96 SER A N 1
ATOM 744 C CA . SER A 1 96 ? -18.415 -1.182 -8.233 1.00 64.25 96 SER A CA 1
ATOM 745 C C . SER A 1 96 ? -19.813 -0.606 -8.474 1.00 64.25 96 SER A C 1
ATOM 747 O O . SER A 1 96 ? -19.996 0.608 -8.516 1.00 64.25 96 SER A O 1
ATOM 749 N N . LEU A 1 97 ? -20.792 -1.501 -8.627 1.00 63.97 97 LEU A N 1
ATOM 750 C CA . LEU A 1 97 ? -22.237 -1.225 -8.673 1.00 63.97 97 LEU A CA 1
ATOM 751 C C . LEU A 1 97 ? -22.912 -1.618 -7.343 1.00 63.97 97 LEU A C 1
ATOM 753 O O . LEU A 1 97 ? -24.100 -1.939 -7.309 1.00 63.97 97 LEU A O 1
ATOM 757 N N . GLU A 1 98 ? -22.147 -1.680 -6.252 1.00 72.12 98 GLU A N 1
ATOM 758 C CA . GLU A 1 98 ? -22.679 -2.033 -4.936 1.00 72.12 98 GLU A CA 1
ATOM 759 C C . GLU A 1 98 ? -23.702 -1.003 -4.440 1.00 72.12 98 GLU A C 1
ATOM 761 O O . GLU A 1 98 ? -23.521 0.204 -4.629 1.00 72.12 98 GLU A O 1
ATOM 766 N N . PRO A 1 99 ? -24.780 -1.461 -3.782 1.00 74.19 99 PRO A N 1
ATOM 767 C CA . PRO A 1 99 ? -25.739 -0.557 -3.177 1.00 74.19 99 PRO A CA 1
ATOM 768 C C . PRO A 1 99 ? -25.084 0.240 -2.046 1.00 74.19 99 PRO A C 1
ATOM 770 O O . PRO A 1 99 ? -24.264 -0.275 -1.279 1.00 74.19 99 PRO A O 1
ATOM 773 N N . TYR A 1 100 ? -25.487 1.504 -1.925 1.00 69.31 100 TYR A N 1
ATOM 774 C CA . TYR A 1 100 ? -25.007 2.399 -0.878 1.00 69.31 100 TYR A CA 1
ATOM 775 C C . TYR A 1 100 ? -25.164 1.770 0.512 1.00 69.31 100 TYR A C 1
ATOM 777 O O . TYR A 1 100 ? -26.232 1.278 0.869 1.00 69.31 100 TYR A O 1
ATOM 785 N N . GLY A 1 101 ? -24.087 1.808 1.298 1.00 69.81 101 GLY A N 1
ATOM 786 C CA . GLY A 1 101 ? -24.055 1.266 2.659 1.00 69.81 101 GLY A CA 1
ATOM 787 C C . GLY A 1 101 ? -23.662 -0.209 2.760 1.00 69.81 101 GLY A C 1
ATOM 788 O O . GLY A 1 101 ? -23.521 -0.702 3.874 1.00 69.81 101 GLY A O 1
ATOM 789 N N . SER A 1 102 ? -23.447 -0.906 1.640 1.00 75.25 102 SER A N 1
ATOM 790 C CA . SER A 1 102 ? -22.832 -2.238 1.663 1.00 75.25 102 SER A CA 1
ATOM 791 C C . SER A 1 102 ? -21.303 -2.149 1.724 1.00 75.25 102 SER A C 1
ATOM 793 O O . SER A 1 102 ? -20.733 -1.212 1.158 1.00 75.25 102 SER A O 1
ATOM 795 N N . PRO A 1 103 ? -20.628 -3.113 2.382 1.00 76.12 103 PRO A N 1
ATOM 796 C CA . PRO A 1 103 ? -19.175 -3.211 2.338 1.00 76.12 103 PRO A CA 1
ATOM 797 C C . PRO A 1 103 ? -18.707 -3.425 0.900 1.00 76.12 103 PRO A C 1
ATOM 799 O O . PRO A 1 103 ? -19.346 -4.146 0.127 1.00 76.12 103 PRO A O 1
ATOM 802 N N . LEU A 1 104 ? -17.567 -2.827 0.570 1.00 77.19 104 LEU A N 1
ATOM 803 C CA . LEU A 1 104 ? -16.935 -3.026 -0.725 1.00 77.19 104 LEU A CA 1
ATOM 804 C C . LEU A 1 104 ? -16.477 -4.490 -0.842 1.00 77.19 104 LEU A C 1
ATOM 806 O O . LEU A 1 104 ? -15.911 -5.038 0.108 1.00 77.19 104 LEU A O 1
ATOM 810 N N . LYS A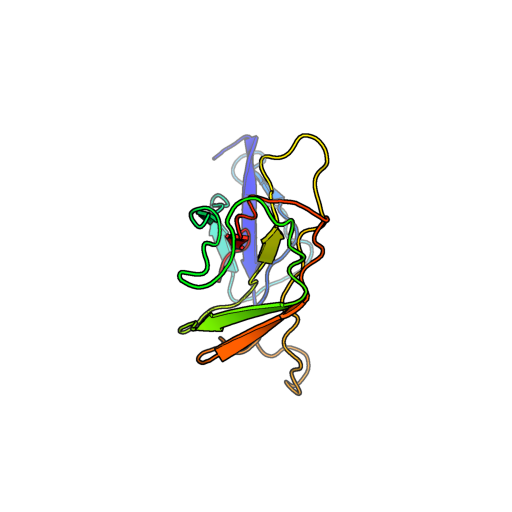 1 105 ? -16.688 -5.149 -1.985 1.00 83.62 105 LYS A N 1
ATOM 811 C CA . LYS A 1 105 ? -16.214 -6.525 -2.203 1.00 83.62 105 LYS A CA 1
ATOM 812 C C . LYS A 1 105 ? -14.707 -6.576 -2.400 1.00 83.62 105 LYS A C 1
ATOM 814 O O . LYS A 1 105 ? -14.113 -5.737 -3.079 1.00 83.62 105 LYS A O 1
ATOM 819 N N . LEU A 1 106 ? -14.081 -7.596 -1.821 1.00 88.38 106 LEU A N 1
ATOM 820 C CA . LEU A 1 106 ? -12.664 -7.871 -2.035 1.00 88.38 106 LEU A CA 1
ATOM 821 C C . LEU A 1 106 ? -12.413 -8.301 -3.488 1.00 88.38 106 LEU A C 1
ATOM 823 O O . LEU A 1 106 ? -13.198 -9.047 -4.077 1.00 88.38 106 LEU A O 1
ATOM 827 N N . ILE A 1 107 ? -11.296 -7.855 -4.056 1.00 89.88 107 ILE A N 1
ATOM 828 C CA . ILE A 1 107 ? -10.927 -8.109 -5.448 1.00 89.88 107 ILE A CA 1
ATOM 829 C C . ILE A 1 107 ? -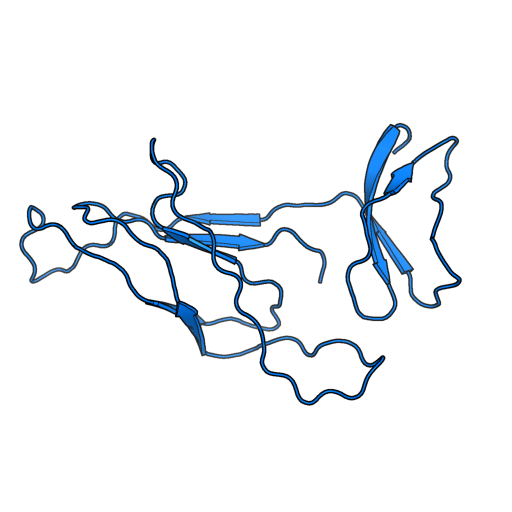10.051 -9.359 -5.514 1.00 89.88 107 ILE A C 1
ATOM 831 O O . ILE A 1 107 ? -9.083 -9.501 -4.768 1.00 89.88 107 ILE A O 1
ATOM 835 N N . SER A 1 108 ? -10.377 -10.263 -6.436 1.00 93.38 108 SER A N 1
ATOM 836 C CA . SER A 1 108 ? -9.539 -11.412 -6.784 1.00 93.38 108 SER A CA 1
ATOM 837 C C . SER A 1 108 ? -9.431 -11.520 -8.300 1.00 93.38 108 SER A C 1
ATOM 839 O O . SER A 1 108 ? -10.437 -11.402 -8.996 1.00 93.38 108 SER A O 1
ATOM 841 N N . GLY A 1 109 ? -8.225 -11.753 -8.815 1.00 92.94 109 GLY A N 1
ATOM 842 C CA . GLY A 1 109 ? -7.964 -11.818 -10.253 1.00 92.94 109 GLY A CA 1
ATOM 843 C C . GLY A 1 109 ? -6.862 -10.863 -10.695 1.00 92.94 109 GLY A C 1
ATOM 844 O O . GLY A 1 109 ? -6.003 -10.493 -9.900 1.00 92.94 109 GLY A O 1
ATOM 845 N N . ILE A 1 110 ? -6.860 -10.513 -11.982 1.00 94.06 110 ILE A N 1
ATOM 846 C CA . ILE A 1 110 ? -5.898 -9.565 -12.552 1.00 94.06 110 ILE A CA 1
ATOM 847 C C . ILE A 1 110 ? -6.507 -8.166 -12.503 1.00 94.06 110 ILE A C 1
ATOM 849 O O . ILE A 1 110 ? -7.601 -7.955 -13.026 1.00 94.06 110 ILE A O 1
ATOM 853 N N . VAL A 1 111 ? -5.784 -7.223 -11.909 1.00 93.19 111 VAL A N 1
ATOM 854 C CA . VAL A 1 111 ? -6.101 -5.794 -11.945 1.00 93.19 111 VAL A CA 1
ATOM 855 C C . VAL A 1 111 ? -5.098 -5.066 -12.827 1.00 93.19 111 VAL A C 1
ATOM 857 O O . VAL A 1 111 ? -3.917 -5.410 -12.853 1.00 93.19 111 VAL A O 1
ATOM 860 N N . GLU A 1 112 ? -5.585 -4.068 -13.553 1.00 94.06 112 GLU A N 1
ATOM 861 C CA . GLU A 1 112 ? -4.776 -3.142 -14.340 1.00 94.06 112 GLU A CA 1
ATOM 862 C C . GLU A 1 112 ? -4.766 -1.797 -13.618 1.00 94.06 112 GLU A C 1
ATOM 864 O O . GLU A 1 112 ? -5.829 -1.217 -13.383 1.00 94.06 112 GLU A O 1
ATOM 869 N N . VAL A 1 113 ? -3.576 -1.316 -13.268 1.00 93.56 113 VAL A N 1
ATOM 870 C CA . VAL A 1 113 ? -3.382 -0.020 -12.616 1.00 93.56 113 VAL A CA 1
ATOM 871 C C . VAL A 1 113 ? -2.594 0.870 -13.578 1.00 93.56 113 VAL A C 1
ATOM 873 O O . VAL A 1 113 ? -1.505 0.462 -13.999 1.00 93.56 113 VAL A O 1
ATOM 876 N N . PRO A 1 114 ? -3.136 2.027 -14.008 1.00 92.69 114 PRO A N 1
ATOM 877 C CA . PRO A 1 114 ? -2.325 3.033 -14.686 1.00 92.69 114 PRO A CA 1
ATOM 878 C C . PRO A 1 114 ? -1.264 3.535 -13.705 1.00 92.69 114 PRO A C 1
ATOM 880 O O . PRO A 1 114 ? -1.557 3.632 -12.521 1.00 92.69 114 PRO A O 1
ATOM 883 N N . VAL A 1 115 ? -0.048 3.777 -14.184 1.00 92.44 115 VAL A N 1
ATOM 884 C CA . VAL A 1 115 ? 1.058 4.231 -13.332 1.00 92.44 115 VAL A CA 1
ATOM 885 C C . VAL A 1 115 ? 1.768 5.385 -14.015 1.00 92.44 115 VAL A C 1
ATOM 887 O O . VAL A 1 115 ? 2.153 5.260 -15.181 1.00 92.44 115 VAL A O 1
ATOM 890 N N . ASP A 1 116 ? 1.963 6.473 -13.278 1.00 88.88 116 ASP A N 1
ATOM 891 C CA . ASP A 1 116 ? 2.836 7.571 -13.682 1.00 88.88 116 ASP A CA 1
ATOM 892 C C . ASP A 1 116 ? 4.312 7.132 -13.643 1.00 88.88 116 ASP A C 1
ATOM 894 O O . ASP A 1 116 ? 4.805 6.585 -12.658 1.00 88.88 116 ASP A O 1
ATOM 898 N N . SER A 1 117 ? 5.049 7.364 -14.733 1.00 86.75 117 SER A N 1
ATOM 899 C CA . SER A 1 117 ? 6.456 6.968 -14.851 1.00 86.75 117 SER A CA 1
ATOM 900 C C . SER A 1 117 ? 7.248 7.957 -15.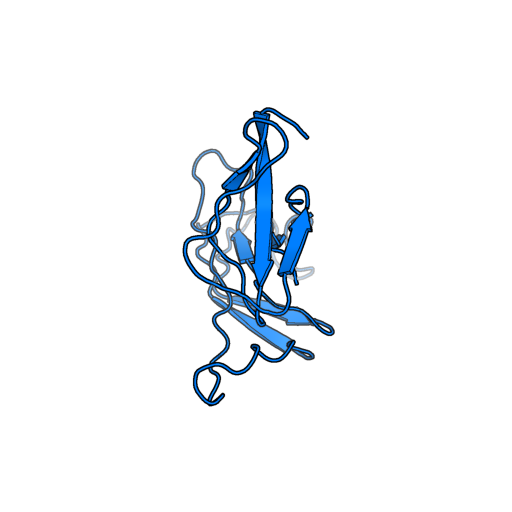701 1.00 86.75 117 SER A C 1
ATOM 902 O O . SER A 1 117 ? 6.772 8.469 -16.716 1.00 86.75 117 SER A O 1
ATOM 904 N N . THR A 1 118 ? 8.487 8.198 -15.291 1.00 84.75 118 THR A N 1
ATOM 905 C CA . THR A 1 118 ? 9.499 8.992 -15.992 1.00 84.75 118 THR A CA 1
ATOM 906 C C . THR A 1 118 ? 10.297 8.141 -16.988 1.00 84.75 118 THR A C 1
ATOM 908 O O . THR A 1 118 ? 10.254 6.909 -16.984 1.00 84.75 118 THR A O 1
ATOM 911 N N . TYR A 1 119 ? 11.031 8.805 -17.889 1.00 86.69 119 TYR A N 1
ATOM 912 C CA . TYR A 1 119 ? 11.852 8.131 -18.897 1.00 86.69 119 TYR A CA 1
ATOM 913 C C . TYR A 1 119 ? 13.209 7.706 -18.330 1.00 86.69 119 TYR A C 1
ATOM 915 O O . TYR A 1 119 ? 14.179 8.463 -18.368 1.00 86.69 119 TYR A O 1
ATOM 923 N N . GLU A 1 120 ? 13.281 6.473 -17.825 1.00 85.62 120 GLU A N 1
ATOM 924 C CA . GLU A 1 120 ? 14.421 5.973 -17.048 1.00 85.62 120 GLU A CA 1
ATOM 925 C C . GLU A 1 120 ? 14.890 4.584 -17.498 1.00 85.62 120 GLU A C 1
ATOM 927 O O . GLU A 1 120 ? 14.168 3.821 -18.142 1.00 85.62 120 GLU A O 1
ATOM 932 N N . ARG A 1 121 ? 16.153 4.251 -17.214 1.00 86.31 121 ARG A N 1
ATOM 933 C CA . ARG A 1 121 ? 16.752 2.957 -17.606 1.00 86.31 121 ARG A CA 1
ATOM 934 C C . ARG A 1 121 ? 16.342 1.836 -16.662 1.00 86.31 121 ARG A C 1
ATOM 936 O O . ARG A 1 121 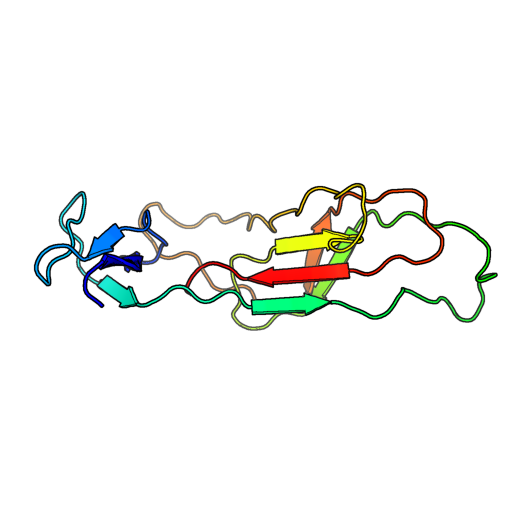? 15.948 0.751 -17.117 1.00 86.31 121 ARG A O 1
ATOM 943 N N . ASP A 1 122 ? 16.402 2.154 -15.378 1.00 88.44 122 ASP A N 1
ATOM 944 C CA . ASP A 1 122 ? 16.020 1.293 -14.277 1.00 88.44 122 ASP A CA 1
ATOM 945 C C . ASP A 1 122 ? 14.690 1.796 -13.730 1.00 88.44 122 ASP A C 1
ATOM 947 O O . ASP A 1 122 ? 14.574 2.925 -13.265 1.00 88.44 122 ASP A O 1
ATOM 951 N N . ILE A 1 123 ? 13.662 0.961 -13.871 1.00 90.25 123 ILE A N 1
ATOM 952 C CA . ILE A 1 123 ? 12.327 1.247 -13.353 1.00 90.25 123 ILE A CA 1
ATOM 953 C C . ILE A 1 123 ? 11.945 0.121 -12.412 1.00 90.25 123 ILE A C 1
ATOM 955 O O . ILE A 1 123 ? 11.942 -1.045 -12.811 1.00 90.25 123 ILE A O 1
ATOM 959 N N . GLN A 1 124 ? 11.616 0.481 -11.185 1.00 92.88 124 GLN A N 1
ATOM 960 C CA . GLN A 1 124 ? 11.095 -0.378 -10.140 1.00 92.88 124 GLN A CA 1
ATOM 961 C C . GLN A 1 124 ? 9.634 -0.026 -9.903 1.00 92.88 124 GLN A C 1
ATOM 963 O O . GLN A 1 124 ? 9.247 1.141 -9.950 1.00 92.88 124 GLN A O 1
ATOM 968 N N . ILE A 1 125 ? 8.821 -1.045 -9.655 1.00 94.44 125 ILE A N 1
ATOM 969 C CA . ILE A 1 125 ? 7.415 -0.868 -9.317 1.00 94.44 125 ILE A CA 1
ATOM 970 C C . ILE A 1 125 ? 7.259 -1.098 -7.828 1.00 94.44 125 ILE A C 1
ATOM 972 O O . ILE A 1 125 ? 7.657 -2.145 -7.317 1.00 94.44 125 ILE A O 1
ATOM 976 N N . THR A 1 126 ? 6.652 -0.131 -7.159 1.00 95.56 126 THR A N 1
ATOM 977 C CA . THR A 1 126 ? 6.264 -0.223 -5.759 1.00 95.56 126 THR A CA 1
ATOM 978 C C . THR A 1 126 ? 4.769 -0.499 -5.692 1.00 95.56 126 THR A C 1
ATOM 980 O O . THR A 1 126 ? 3.975 0.202 -6.317 1.00 95.56 126 THR A O 1
ATOM 983 N N . VAL A 1 127 ? 4.380 -1.518 -4.930 1.00 95.19 127 VAL A N 1
ATOM 984 C CA . VAL A 1 127 ? 2.989 -1.793 -4.564 1.00 95.19 127 VAL A CA 1
ATOM 985 C C . VAL A 1 127 ? 2.846 -1.580 -3.066 1.00 95.19 127 VAL A C 1
ATOM 987 O O . VAL A 1 127 ? 3.591 -2.163 -2.278 1.00 95.19 127 VAL A O 1
ATOM 990 N N . LYS A 1 128 ? 1.875 -0.759 -2.682 1.00 94.81 128 LYS A N 1
ATOM 991 C CA . LYS A 1 128 ? 1.642 -0.330 -1.308 1.00 94.81 128 LYS A CA 1
ATOM 992 C C . LYS A 1 128 ? 0.212 -0.639 -0.871 1.00 94.81 128 LYS A C 1
ATOM 994 O O . LYS A 1 128 ? -0.721 -0.676 -1.676 1.00 94.81 128 LYS A O 1
ATOM 999 N N . HIS A 1 129 ? 0.055 -0.875 0.424 1.00 91.88 129 HIS A N 1
ATOM 1000 C CA . HIS A 1 129 ? -1.219 -1.084 1.087 1.00 91.88 129 HIS A CA 1
ATOM 1001 C C . HIS A 1 129 ? -1.168 -0.458 2.485 1.00 91.88 129 HIS A C 1
ATOM 1003 O O . HIS A 1 129 ? -0.449 -0.934 3.362 1.00 91.88 129 HIS A O 1
ATOM 1009 N N . ASP A 1 130 ? -1.908 0.632 2.671 1.00 90.38 130 ASP A N 1
ATOM 1010 C CA . ASP A 1 130 ? -1.815 1.532 3.833 1.00 90.38 130 ASP A CA 1
ATOM 1011 C C . ASP A 1 130 ? -3.118 1.637 4.648 1.00 90.38 130 ASP A C 1
ATOM 1013 O O . ASP A 1 130 ? -3.184 2.361 5.643 1.00 90.38 130 ASP A O 1
ATOM 1017 N N . LYS A 1 131 ? -4.169 0.920 4.238 1.00 86.50 131 LYS A N 1
ATOM 1018 C CA . LYS A 1 131 ? -5.470 0.910 4.913 1.00 86.50 131 LYS A CA 1
ATOM 1019 C C . LYS A 1 131 ? -5.824 -0.495 5.395 1.00 86.50 131 LYS A C 1
ATOM 1021 O O . LYS A 1 131 ? -5.469 -1.458 4.726 1.00 86.50 131 LYS A O 1
ATOM 1026 N N . PRO A 1 132 ? -6.561 -0.620 6.509 1.00 81.19 132 PRO A N 1
ATOM 1027 C CA . PRO A 1 132 ? -7.080 -1.908 6.953 1.00 81.19 132 PRO A CA 1
ATOM 1028 C C . PRO A 1 132 ? -8.128 -2.469 5.975 1.00 81.19 132 PRO A C 1
ATOM 1030 O O . PRO A 1 132 ? -8.882 -1.702 5.365 1.00 81.19 132 PRO A O 1
ATOM 1033 N N . LEU A 1 133 ? -8.157 -3.802 5.868 1.00 77.50 133 LEU A N 1
ATOM 1034 C CA . LEU A 1 133 ? -9.134 -4.602 5.115 1.00 77.50 133 LEU A CA 1
ATOM 1035 C C . LEU A 1 133 ? -10.371 -4.950 5.949 1.00 77.50 133 LEU A C 1
ATOM 1037 O O . LEU A 1 133 ? -10.206 -5.196 7.166 1.00 77.50 133 LEU A O 1
#

Secondary structure (DSSP, 8-state):
-TT-EEEEEETTEEEEEEE-BTTB---SS--SSEEEEE---EEEEPPP---TTS-TTS-B---EEEEEEEEE---EEEE-TTSSSPPPPEE------PPTTSPPPPEEEEEEEE----SBSS--EEEEE-S--

Radius of gyration: 18.67 Å; chains: 1; bounding box: 47×26×54 Å

pLDDT: mean 87.11, std 6.9, range [63.97, 95.81]